Protein AF-A0A956ILA6-F1 (afdb_monomer_lite)

pLDDT: mean 84.27, std 11.56, range [45.34, 95.88]

Foldseek 3Di:
DQLLVLLCVVLVQPQEAEAEDAAADDWDKDWDDFDVVVPPNRGTYIYTHHYPPDDSLNSLLVVCVVSVNNPPPCSSVCSVVRSPDDPPD

Secondary structure (DSSP, 8-state):
-HHHHHHHHHH--TTEEEEEEE-SSS-EEEEE---GGGGGG--EEEEEEE-TT--HHHHHHHHHHHTT-TTSTTHHHHHHHHHTS-S--

Sequence (89 aa):
VAFAMRALAILRPARLQVVVYQGTRELRVERGPRSHAAGPAGGEWAMVGIPPHASREHIAWGLAELAGVAHVPFMVDLLLRRASRHPYR

Radius of gyration: 13.34 Å; chains: 1; bounding box: 29×35×35 Å

Structure (mmCIF, N/CA/C/O backbone):
data_AF-A0A956ILA6-F1
#
_entry.id   AF-A0A956ILA6-F1
#
loop_
_atom_site.group_PDB
_atom_site.id
_atom_site.type_symbol
_atom_site.label_atom_id
_atom_site.label_alt_id
_atom_site.label_comp_id
_atom_site.label_asym_id
_atom_site.label_entity_id
_atom_site.label_seq_id
_atom_site.pdbx_PDB_ins_code
_atom_site.Cartn_x
_atom_site.Cartn_y
_atom_site.Cartn_z
_atom_site.occupancy
_atom_site.B_iso_or_equiv
_atom_site.auth_seq_id
_atom_site.auth_comp_id
_atom_site.auth_asym_id
_atom_site.auth_atom_id
_atom_site.pdbx_PDB_model_num
ATOM 1 N N . VAL A 1 1 ? 2.276 -8.171 -2.755 1.00 87.75 1 VAL A N 1
ATOM 2 C CA . VAL A 1 1 ? 1.466 -7.492 -3.803 1.00 87.75 1 VAL A CA 1
ATOM 3 C C . VAL A 1 1 ? -0.048 -7.618 -3.587 1.00 87.75 1 VAL A C 1
ATOM 5 O O . VAL A 1 1 ? -0.688 -6.591 -3.421 1.00 87.75 1 VAL A O 1
ATOM 8 N N . ALA A 1 2 ? -0.646 -8.817 -3.510 1.00 90.94 2 ALA A N 1
ATOM 9 C CA . ALA A 1 2 ? -2.114 -8.968 -3.421 1.00 90.94 2 ALA A CA 1
ATOM 10 C C . ALA A 1 2 ? -2.787 -8.209 -2.253 1.00 90.94 2 ALA A C 1
ATOM 12 O O . ALA A 1 2 ? -3.835 -7.595 -2.433 1.00 90.94 2 ALA A O 1
ATOM 13 N N . PHE A 1 3 ? -2.173 -8.211 -1.063 1.00 92.94 3 PHE A N 1
ATOM 14 C CA . PHE A 1 3 ? -2.653 -7.421 0.079 1.00 92.94 3 PHE A CA 1
ATOM 15 C C . PHE A 1 3 ? -2.671 -5.913 -0.224 1.00 92.94 3 PHE A C 1
ATOM 17 O O . PHE A 1 3 ? -3.671 -5.254 0.039 1.00 92.94 3 PHE A O 1
ATOM 24 N N . ALA A 1 4 ? -1.609 -5.383 -0.837 1.00 92.69 4 ALA A N 1
ATOM 25 C CA . ALA A 1 4 ? -1.509 -3.970 -1.198 1.00 92.69 4 ALA A CA 1
ATOM 26 C C . ALA A 1 4 ? -2.556 -3.550 -2.231 1.00 92.69 4 ALA A C 1
ATOM 28 O O . ALA A 1 4 ? -3.195 -2.519 -2.060 1.00 92.69 4 ALA A O 1
ATOM 29 N N . MET A 1 5 ? -2.797 -4.379 -3.250 1.00 93.12 5 MET A N 1
ATOM 30 C CA . MET A 1 5 ? -3.859 -4.120 -4.230 1.00 93.12 5 MET A CA 1
ATOM 31 C C . MET A 1 5 ? -5.235 -4.019 -3.558 1.00 93.12 5 MET A C 1
ATOM 33 O O . MET A 1 5 ? -6.024 -3.136 -3.885 1.00 93.12 5 MET A O 1
ATOM 37 N N . ARG A 1 6 ? -5.515 -4.872 -2.562 1.00 93.31 6 ARG A N 1
ATOM 38 C CA . ARG A 1 6 ? -6.761 -4.798 -1.779 1.00 93.31 6 ARG A CA 1
ATOM 39 C C . ARG A 1 6 ? -6.818 -3.571 -0.873 1.00 93.31 6 ARG A C 1
ATOM 41 O O . ARG A 1 6 ? -7.870 -2.950 -0.776 1.00 93.31 6 ARG A O 1
ATOM 48 N N . ALA A 1 7 ? -5.711 -3.207 -0.231 1.00 93.19 7 ALA A N 1
ATOM 49 C CA . ALA A 1 7 ? -5.627 -1.988 0.568 1.00 93.19 7 ALA A CA 1
ATOM 50 C C . ALA A 1 7 ? -5.882 -0.737 -0.293 1.00 93.19 7 ALA A C 1
ATOM 52 O O . ALA A 1 7 ? -6.694 0.103 0.082 1.00 93.19 7 ALA A O 1
ATOM 53 N N . LEU A 1 8 ? -5.298 -0.658 -1.492 1.00 91.56 8 LEU A N 1
ATOM 54 C CA . LEU A 1 8 ? -5.553 0.425 -2.449 1.00 91.56 8 LEU A CA 1
ATOM 55 C C . LEU A 1 8 ? -7.012 0.472 -2.913 1.00 91.56 8 LEU A C 1
ATOM 57 O O . LEU A 1 8 ? -7.578 1.555 -3.036 1.00 91.56 8 LEU A O 1
ATOM 61 N N . ALA A 1 9 ? -7.648 -0.684 -3.108 1.00 90.88 9 ALA A N 1
ATOM 62 C CA . ALA A 1 9 ? -9.072 -0.751 -3.430 1.00 90.88 9 ALA A CA 1
ATOM 63 C C . ALA A 1 9 ? -9.976 -0.249 -2.288 1.00 90.88 9 ALA A C 1
ATOM 65 O O . ALA A 1 9 ? -11.088 0.199 -2.554 1.00 90.88 9 ALA A O 1
ATOM 66 N N . ILE A 1 10 ? -9.516 -0.304 -1.032 1.00 90.94 10 ILE A N 1
ATOM 67 C CA . ILE A 1 10 ? -10.212 0.293 0.120 1.00 90.94 10 ILE A CA 1
ATOM 68 C C . ILE A 1 10 ? -9.958 1.802 0.168 1.00 90.94 10 ILE A C 1
ATOM 70 O O . ILE A 1 10 ? -10.899 2.564 0.363 1.00 90.94 10 ILE A O 1
ATOM 74 N N . LEU A 1 11 ? -8.708 2.226 -0.034 1.00 88.88 11 LEU A N 1
ATOM 75 C CA . LEU A 1 11 ? -8.299 3.631 0.036 1.00 88.88 11 LEU A CA 1
ATOM 76 C C . LEU A 1 11 ? -8.857 4.481 -1.113 1.00 88.88 11 LEU A C 1
ATOM 78 O O . LEU A 1 11 ? -9.127 5.659 -0.910 1.00 88.88 11 LEU A O 1
ATOM 82 N N . ARG A 1 12 ? -9.019 3.897 -2.310 1.00 86.38 12 ARG A N 1
ATOM 83 C CA . ARG A 1 12 ? -9.517 4.544 -3.542 1.00 86.38 12 ARG A CA 1
ATOM 84 C C . ARG A 1 12 ? -9.029 5.995 -3.718 1.00 86.38 12 ARG A C 1
ATOM 86 O O . ARG A 1 12 ? -9.854 6.908 -3.793 1.00 86.38 12 ARG A O 1
ATOM 93 N N . PRO A 1 13 ? -7.712 6.238 -3.795 1.00 78.88 13 PRO A N 1
ATOM 94 C CA . PRO A 1 13 ? -7.199 7.599 -3.856 1.00 78.88 13 PRO A CA 1
ATOM 95 C C . PRO A 1 13 ? -7.598 8.263 -5.187 1.00 78.88 13 PRO A C 1
ATOM 97 O O . PRO A 1 13 ? -7.143 7.884 -6.261 1.00 78.88 13 PRO A O 1
ATOM 100 N N . ALA A 1 14 ? -8.490 9.255 -5.123 1.00 74.62 14 ALA A N 1
ATOM 101 C CA . ALA A 1 14 ? -9.213 9.769 -6.293 1.00 74.62 14 ALA A CA 1
ATOM 102 C C . ALA A 1 14 ? -8.346 10.510 -7.331 1.00 74.62 14 ALA A C 1
ATOM 104 O O . ALA A 1 14 ? -8.764 10.660 -8.476 1.00 74.62 14 ALA A O 1
ATOM 105 N N . ARG A 1 15 ? -7.163 11.004 -6.942 1.00 78.06 15 ARG A N 1
ATOM 106 C CA . ARG A 1 15 ? -6.269 11.818 -7.793 1.00 78.06 15 ARG A CA 1
ATOM 107 C C . ARG A 1 15 ? -4.858 11.240 -7.933 1.00 78.06 15 ARG A C 1
ATOM 109 O O . ARG A 1 15 ? -3.985 11.916 -8.471 1.00 78.06 15 ARG A O 1
ATOM 116 N N . LEU A 1 16 ? -4.649 10.011 -7.456 1.00 84.50 16 LEU A N 1
ATOM 117 C CA . LEU A 1 16 ? -3.347 9.353 -7.423 1.00 84.50 16 LEU A CA 1
ATOM 118 C C . LEU A 1 16 ? -3.434 7.987 -8.106 1.00 84.50 16 LEU A C 1
ATOM 120 O O . LEU A 1 16 ? -4.157 7.100 -7.652 1.00 84.50 16 LEU A O 1
ATOM 124 N N . GLN A 1 17 ? -2.666 7.804 -9.174 1.00 86.81 17 GLN A N 1
ATOM 125 C CA . GLN A 1 17 ? -2.480 6.494 -9.789 1.00 86.81 17 GLN A CA 1
ATOM 126 C C . GLN A 1 17 ? -1.358 5.751 -9.071 1.00 86.81 17 GLN A C 1
ATOM 128 O O . GLN A 1 17 ? -0.251 6.268 -8.949 1.00 86.81 17 GLN A O 1
ATOM 133 N N . VAL A 1 18 ? -1.635 4.537 -8.597 1.00 89.38 18 VAL A N 1
ATOM 134 C CA . VAL A 1 18 ? -0.648 3.734 -7.868 1.00 89.38 18 VAL A CA 1
ATOM 135 C C . VAL A 1 18 ? -0.345 2.459 -8.636 1.00 89.38 18 VAL A C 1
ATOM 137 O O . VAL A 1 18 ? -1.229 1.632 -8.855 1.00 89.38 18 VAL A O 1
ATOM 140 N N . VAL A 1 19 ? 0.922 2.282 -9.002 1.00 90.81 19 VAL A N 1
ATOM 141 C CA . VAL A 1 19 ? 1.451 1.025 -9.533 1.00 90.81 19 VAL A CA 1
ATOM 142 C C . VAL A 1 19 ? 2.123 0.271 -8.395 1.00 90.81 19 VAL A C 1
ATOM 144 O O . VAL A 1 19 ? 2.958 0.823 -7.682 1.00 90.81 19 VAL A O 1
ATOM 147 N N . VAL A 1 20 ? 1.777 -1.003 -8.224 1.00 92.81 20 VAL A N 1
ATOM 148 C CA . VAL A 1 20 ? 2.404 -1.874 -7.225 1.00 92.81 20 VAL A CA 1
ATOM 149 C C . VAL A 1 20 ? 3.194 -2.954 -7.939 1.00 92.81 20 VAL A C 1
ATOM 151 O O . VAL A 1 20 ? 2.644 -3.684 -8.760 1.00 92.81 20 VAL A O 1
ATOM 154 N N . TYR A 1 21 ? 4.463 -3.096 -7.579 1.00 92.69 21 TYR A N 1
ATOM 155 C CA . TYR A 1 21 ? 5.343 -4.119 -8.129 1.00 92.69 21 TYR A CA 1
ATOM 156 C C . TYR A 1 21 ? 6.083 -4.863 -7.015 1.00 92.69 21 TYR A C 1
ATOM 158 O O . TYR A 1 21 ? 6.115 -4.446 -5.852 1.00 92.69 21 TYR A O 1
ATOM 166 N N . GLN A 1 22 ? 6.641 -6.022 -7.359 1.00 93.25 22 GLN A N 1
ATOM 167 C CA . GLN A 1 22 ? 7.470 -6.785 -6.435 1.00 93.25 22 GLN A CA 1
ATOM 168 C C . GLN A 1 22 ? 8.854 -6.132 -6.339 1.00 93.25 22 GLN A C 1
ATOM 170 O O . GLN A 1 22 ? 9.580 -6.049 -7.325 1.00 93.25 22 GLN A O 1
ATOM 175 N N . GLY A 1 23 ? 9.191 -5.645 -5.147 1.00 91.00 23 GLY A N 1
ATOM 176 C CA . GLY A 1 23 ? 10.500 -5.091 -4.818 1.00 91.00 23 GLY A CA 1
ATOM 177 C C . GLY A 1 23 ? 11.474 -6.166 -4.336 1.00 91.00 23 GLY A C 1
ATOM 178 O O . GLY A 1 23 ? 11.119 -7.336 -4.189 1.00 91.00 23 GLY A O 1
ATOM 179 N N . THR A 1 24 ? 12.713 -5.760 -4.061 1.00 85.69 24 THR A N 1
ATOM 180 C CA . THR A 1 24 ? 13.806 -6.682 -3.716 1.00 85.69 24 THR A CA 1
ATOM 181 C C . THR A 1 24 ? 14.218 -6.608 -2.246 1.00 85.69 24 THR A C 1
ATOM 183 O O . THR A 1 24 ? 14.241 -7.640 -1.579 1.00 85.69 24 THR A O 1
ATOM 186 N N . ARG A 1 25 ? 14.523 -5.413 -1.718 1.00 85.69 25 ARG A N 1
ATOM 187 C CA . ARG A 1 25 ? 15.103 -5.244 -0.370 1.00 85.69 25 ARG A CA 1
ATOM 188 C C . ARG A 1 25 ? 14.246 -4.484 0.631 1.00 85.69 25 ARG A C 1
ATOM 190 O O . ARG A 1 25 ? 14.1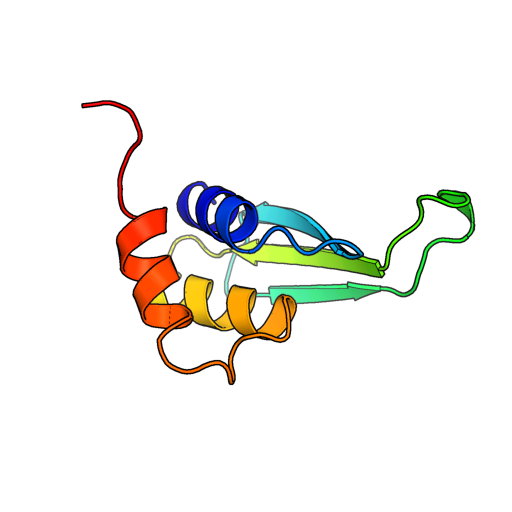96 -4.895 1.776 1.00 85.69 25 ARG A O 1
ATOM 197 N N . GLU A 1 26 ? 13.587 -3.411 0.225 1.00 89.94 26 GLU A N 1
ATOM 198 C CA . GLU A 1 26 ? 12.847 -2.541 1.144 1.00 89.94 26 GLU A CA 1
ATOM 199 C C . GLU A 1 26 ? 11.561 -2.031 0.499 1.00 89.94 26 GLU A C 1
ATOM 201 O O . GLU A 1 26 ? 11.408 -2.089 -0.727 1.00 89.94 26 GLU A O 1
ATOM 206 N N . LEU A 1 27 ? 10.620 -1.578 1.333 1.00 90.06 27 LEU A N 1
ATOM 207 C CA . LEU A 1 27 ? 9.416 -0.917 0.851 1.00 90.06 27 LEU A CA 1
ATOM 208 C C . LEU A 1 27 ? 9.824 0.435 0.269 1.00 90.06 27 LEU A C 1
ATOM 210 O O . LEU A 1 27 ? 10.270 1.316 0.999 1.00 90.06 27 LEU A O 1
ATOM 214 N N . ARG A 1 28 ? 9.668 0.596 -1.043 1.00 92.19 28 ARG A N 1
ATOM 215 C CA . ARG A 1 28 ? 10.061 1.817 -1.747 1.00 92.19 28 ARG A CA 1
ATOM 216 C C . ARG A 1 28 ? 8.836 2.496 -2.323 1.00 92.19 28 ARG A C 1
ATOM 218 O O . ARG A 1 28 ? 8.037 1.849 -2.996 1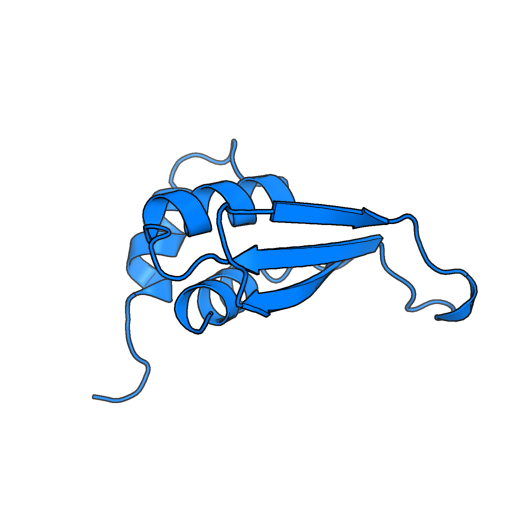.00 92.19 28 ARG A O 1
ATOM 225 N N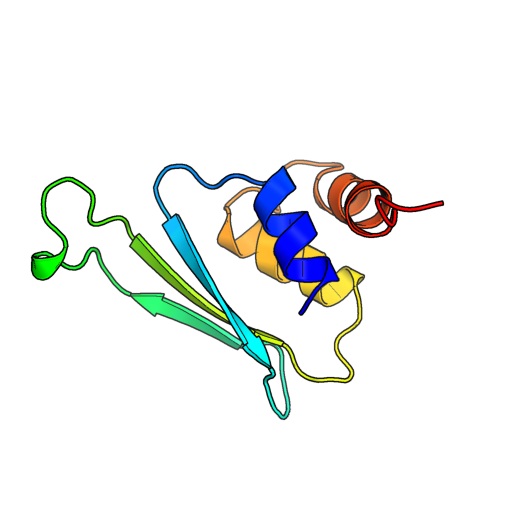 . VAL A 1 29 ? 8.707 3.791 -2.060 1.00 90.62 29 VAL A N 1
ATOM 226 C CA . VAL A 1 29 ? 7.648 4.634 -2.615 1.00 90.62 29 VAL A CA 1
ATOM 227 C C . VAL A 1 29 ? 8.303 5.713 -3.457 1.00 90.62 29 VAL A C 1
ATOM 229 O O . VAL A 1 29 ? 9.014 6.568 -2.941 1.00 90.62 29 VAL A O 1
ATOM 232 N N . GLU A 1 30 ? 8.044 5.675 -4.755 1.00 90.00 30 GLU A N 1
ATOM 233 C CA . GLU A 1 30 ? 8.418 6.740 -5.677 1.00 90.00 30 GLU A CA 1
ATOM 234 C C . GLU A 1 30 ? 7.167 7.513 -6.052 1.00 90.00 30 GLU A C 1
ATOM 236 O O . GLU A 1 30 ? 6.118 6.914 -6.284 1.00 90.00 30 GLU A O 1
ATOM 241 N N . ARG A 1 31 ? 7.265 8.839 -6.099 1.00 89.06 31 ARG A N 1
ATOM 242 C CA . ARG A 1 31 ? 6.175 9.720 -6.517 1.00 89.06 31 ARG A CA 1
ATOM 243 C C . ARG A 1 31 ? 6.692 10.631 -7.608 1.00 89.06 31 ARG A C 1
ATOM 245 O O . ARG A 1 31 ? 7.841 11.067 -7.547 1.00 89.06 31 ARG A O 1
ATOM 252 N N . GLY A 1 32 ? 5.839 10.946 -8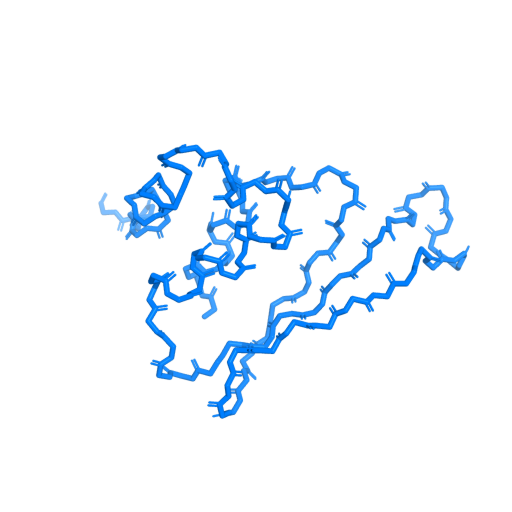.566 1.00 83.50 32 GLY A N 1
ATOM 253 C CA . GLY A 1 32 ? 6.161 11.948 -9.562 1.00 83.50 32 GLY A CA 1
ATOM 254 C C . GLY A 1 32 ? 5.032 12.939 -9.765 1.00 83.50 32 GLY A C 1
ATOM 255 O O . GLY A 1 32 ? 3.874 12.663 -9.429 1.00 83.50 32 GLY A O 1
ATOM 256 N N . PRO A 1 33 ? 5.378 14.115 -10.308 1.00 77.19 33 PRO A N 1
ATOM 257 C CA . PRO A 1 33 ? 4.403 15.139 -10.601 1.00 77.19 33 PRO A CA 1
ATOM 258 C C . PRO A 1 33 ? 3.428 14.652 -11.670 1.00 77.19 33 PRO A C 1
ATOM 260 O O . PRO A 1 33 ? 3.691 13.714 -12.432 1.00 77.19 33 PRO A O 1
ATOM 263 N N . ARG A 1 34 ? 2.297 15.351 -11.734 1.00 73.19 34 ARG A N 1
ATOM 264 C CA . ARG A 1 34 ? 1.279 15.183 -12.764 1.00 73.19 34 ARG A CA 1
ATOM 265 C C . ARG A 1 34 ? 1.925 15.112 -14.151 1.00 73.19 34 ARG A C 1
ATOM 267 O O . ARG A 1 34 ? 2.573 16.059 -14.588 1.00 73.19 34 ARG A O 1
ATOM 274 N N . SER A 1 35 ? 1.731 14.000 -14.856 1.00 66.19 35 SER A N 1
ATOM 275 C CA . SER A 1 35 ? 2.205 13.887 -16.236 1.00 66.19 35 SER A CA 1
ATOM 276 C C . SER A 1 35 ? 1.264 14.657 -17.160 1.00 66.19 35 SER A C 1
ATOM 278 O O . SER A 1 35 ? 0.108 14.272 -17.340 1.00 66.19 35 SER A O 1
ATOM 280 N N . HIS A 1 36 ? 1.758 15.737 -17.770 1.00 61.84 36 HIS A N 1
ATOM 281 C CA . HIS A 1 36 ? 1.006 16.522 -18.757 1.00 61.84 36 HIS A CA 1
ATOM 282 C C . HIS A 1 36 ? 0.628 15.703 -20.006 1.00 61.84 36 HIS A C 1
ATOM 284 O O . HIS A 1 36 ? -0.355 16.020 -20.670 1.00 61.84 36 HIS A O 1
ATOM 290 N N . ALA A 1 37 ? 1.355 14.615 -20.289 1.00 64.44 37 ALA A N 1
ATOM 291 C CA . ALA A 1 37 ? 1.068 13.705 -21.399 1.00 64.44 37 ALA A CA 1
ATOM 292 C C . ALA A 1 37 ? -0.188 12.837 -21.173 1.00 64.44 37 ALA A C 1
ATOM 294 O O . ALA A 1 37 ? -0.754 12.322 -22.131 1.00 64.44 37 ALA A O 1
ATOM 295 N N . ALA A 1 38 ? -0.655 12.692 -19.927 1.00 62.19 38 ALA A N 1
ATOM 296 C CA . ALA A 1 38 ? -1.832 11.888 -19.581 1.00 62.19 38 ALA A CA 1
ATOM 297 C C . ALA A 1 38 ? -3.173 12.657 -19.693 1.00 62.19 38 ALA A C 1
ATOM 299 O O . ALA A 1 38 ? -4.227 12.136 -19.323 1.00 62.19 38 ALA A O 1
ATOM 300 N N . GLY A 1 39 ? -3.155 13.895 -20.204 1.00 60.06 39 GLY A N 1
ATOM 301 C CA . GLY A 1 39 ? -4.354 14.709 -20.423 1.00 60.06 39 GLY A CA 1
ATOM 302 C C . GLY A 1 39 ? -5.076 15.130 -19.127 1.00 60.06 39 GLY A C 1
ATOM 303 O O . GLY A 1 39 ? -4.487 15.108 -18.043 1.00 60.06 39 GLY A O 1
ATOM 304 N N . PRO A 1 40 ? -6.370 15.508 -19.194 1.00 56.38 40 PRO A N 1
ATOM 305 C CA . PRO A 1 40 ? -7.157 15.951 -18.033 1.00 56.38 40 PRO A CA 1
ATOM 306 C C . PRO A 1 40 ? -7.238 14.910 -16.903 1.00 56.38 40 PRO A C 1
ATOM 308 O O . PRO A 1 40 ? -7.405 15.275 -15.739 1.00 56.38 40 PRO A O 1
ATOM 311 N N . ALA A 1 41 ? -7.072 13.629 -17.248 1.00 57.94 41 ALA A N 1
ATOM 312 C CA . ALA A 1 41 ? -7.042 12.488 -16.335 1.00 57.94 41 ALA A CA 1
ATOM 313 C C . ALA A 1 41 ? -5.657 12.208 -15.726 1.00 57.94 41 ALA A C 1
ATOM 315 O O . ALA A 1 41 ? -5.541 11.321 -14.881 1.00 57.94 41 ALA A O 1
ATOM 316 N N . GLY A 1 42 ? -4.612 12.943 -16.127 1.00 61.03 42 GLY A N 1
ATOM 317 C CA . GLY A 1 42 ? -3.291 12.837 -15.521 1.00 61.03 42 GLY A CA 1
ATOM 318 C C . GLY A 1 42 ? -3.386 13.210 -14.052 1.00 61.03 42 GLY A C 1
ATOM 319 O O . GLY A 1 42 ? -3.530 14.382 -13.735 1.00 61.03 42 GLY A O 1
ATOM 320 N N . GLY A 1 43 ? -3.397 12.227 -13.161 1.00 71.19 43 GLY A N 1
ATOM 321 C CA . GLY A 1 43 ? -3.256 12.435 -11.725 1.00 71.19 43 GLY A CA 1
ATOM 322 C C . GLY A 1 43 ? -1.786 12.539 -11.339 1.00 71.19 43 GLY A C 1
ATOM 323 O O . GLY A 1 43 ? -0.893 12.385 -12.178 1.00 71.19 43 GLY A O 1
ATOM 324 N N . GLU A 1 44 ? -1.532 12.764 -10.055 1.00 84.19 44 GLU A N 1
ATOM 325 C CA . GLU A 1 44 ? -0.241 12.383 -9.484 1.00 84.19 44 GLU A CA 1
ATOM 326 C C . GLU A 1 44 ? -0.066 10.870 -9.653 1.00 84.19 44 GLU A C 1
ATOM 328 O O . GLU A 1 44 ? -1.051 10.122 -9.727 1.00 84.19 44 GLU A O 1
ATOM 333 N N . TRP A 1 45 ? 1.174 10.400 -9.721 1.00 86.88 45 TRP A N 1
ATOM 334 C CA . TRP A 1 45 ? 1.445 8.970 -9.768 1.00 86.88 45 TRP A CA 1
ATOM 335 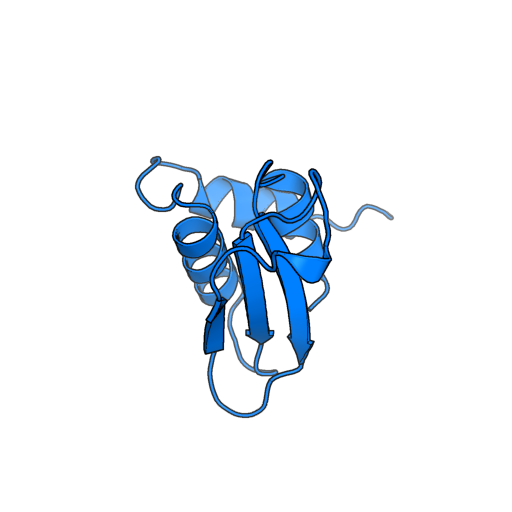C C . TRP A 1 45 ? 2.408 8.565 -8.664 1.00 86.88 45 TRP A C 1
ATOM 337 O O . TRP A 1 45 ? 3.259 9.343 -8.226 1.00 86.88 45 TRP A O 1
ATOM 347 N N . ALA A 1 46 ? 2.273 7.316 -8.233 1.00 90.50 46 ALA A N 1
ATOM 348 C CA . ALA A 1 46 ? 3.210 6.678 -7.338 1.00 90.50 46 ALA A CA 1
ATOM 349 C C . ALA A 1 46 ? 3.492 5.235 -7.750 1.00 90.50 46 ALA A C 1
ATOM 351 O O . ALA A 1 46 ? 2.607 4.509 -8.208 1.00 90.50 46 ALA A O 1
ATOM 352 N N . MET A 1 47 ? 4.731 4.811 -7.543 1.00 92.12 47 MET A N 1
ATOM 353 C CA . MET A 1 47 ? 5.162 3.428 -7.685 1.00 92.12 47 MET A CA 1
ATOM 354 C C . MET A 1 47 ? 5.543 2.888 -6.309 1.00 92.12 47 MET A C 1
ATOM 356 O O . MET A 1 47 ? 6.304 3.519 -5.578 1.00 92.12 47 MET A O 1
ATOM 360 N N . VAL A 1 48 ? 5.000 1.725 -5.950 1.00 94.06 48 VAL A N 1
ATOM 361 C CA . VAL A 1 48 ? 5.252 1.066 -4.664 1.00 94.06 48 VAL A CA 1
ATOM 362 C C . VAL A 1 48 ? 5.896 -0.294 -4.903 1.00 94.06 48 VAL A C 1
ATOM 364 O O . VAL A 1 48 ? 5.244 -1.236 -5.362 1.00 94.06 48 VAL A O 1
ATOM 367 N N . GLY A 1 49 ? 7.178 -0.394 -4.564 1.00 95.88 49 GLY A N 1
ATOM 368 C CA . GLY A 1 49 ? 7.937 -1.639 -4.584 1.00 95.88 49 GLY A CA 1
ATOM 369 C C . GLY A 1 49 ? 7.801 -2.364 -3.253 1.00 95.88 49 GLY A C 1
ATOM 370 O O . GLY A 1 49 ? 8.240 -1.852 -2.227 1.00 95.88 49 GLY A O 1
ATOM 371 N N . ILE A 1 50 ? 7.200 -3.557 -3.257 1.00 94.50 50 ILE A N 1
ATOM 372 C CA . ILE A 1 50 ? 6.964 -4.345 -2.037 1.00 94.50 50 ILE A CA 1
ATOM 373 C C . ILE A 1 50 ? 7.950 -5.513 -1.976 1.00 94.50 50 ILE A C 1
ATOM 375 O O . ILE A 1 50 ? 7.819 -6.429 -2.796 1.00 94.50 50 ILE A O 1
ATOM 379 N N . PRO A 1 51 ? 8.899 -5.534 -1.024 1.00 93.38 51 PRO A N 1
ATOM 380 C CA . PRO A 1 51 ? 9.832 -6.641 -0.894 1.00 93.38 51 PRO A CA 1
ATOM 381 C C . PRO A 1 51 ? 9.111 -7.887 -0.355 1.00 93.38 51 PRO A C 1
ATOM 383 O O . PRO A 1 51 ? 8.089 -7.773 0.330 1.00 93.38 51 PRO A O 1
ATOM 386 N N . PRO A 1 52 ? 9.630 -9.096 -0.628 1.00 89.06 52 PRO A N 1
ATOM 387 C CA . PRO A 1 52 ? 8.949 -10.348 -0.287 1.00 89.06 52 PRO A CA 1
ATOM 388 C C . PRO A 1 52 ? 8.736 -10.548 1.221 1.00 89.06 52 PRO A C 1
ATOM 390 O O . PRO A 1 52 ? 7.810 -11.248 1.619 1.00 89.06 52 PRO A O 1
ATOM 393 N N . HIS A 1 53 ? 9.565 -9.918 2.052 1.00 91.38 53 HIS A N 1
ATOM 394 C CA . HIS A 1 53 ? 9.539 -10.028 3.510 1.00 91.38 53 HIS A CA 1
ATOM 395 C C . HIS A 1 53 ? 8.814 -8.860 4.204 1.00 91.38 53 HIS A C 1
ATOM 397 O O . HIS A 1 53 ? 8.768 -8.822 5.432 1.00 91.38 53 HIS A O 1
ATOM 403 N N . ALA A 1 54 ? 8.245 -7.899 3.461 1.00 92.75 54 ALA A N 1
ATOM 404 C CA . ALA A 1 54 ? 7.483 -6.815 4.079 1.00 92.75 54 ALA A CA 1
ATOM 405 C C . ALA A 1 54 ? 6.240 -7.356 4.798 1.00 92.75 54 ALA A C 1
ATOM 407 O O . ALA A 1 54 ? 5.416 -8.067 4.212 1.00 92.75 54 ALA A O 1
ATOM 408 N N . SER A 1 55 ? 6.076 -6.972 6.066 1.00 94.00 55 SER A N 1
ATOM 409 C CA . SER A 1 55 ? 4.881 -7.312 6.832 1.00 94.00 55 SER A CA 1
ATOM 410 C C . SER A 1 55 ? 3.658 -6.561 6.294 1.00 94.00 55 SER A C 1
ATOM 412 O O . SER A 1 55 ? 3.762 -5.489 5.690 1.00 94.00 55 SER A O 1
ATOM 414 N N . ARG A 1 56 ? 2.461 -7.111 6.527 1.00 94.31 56 ARG A N 1
ATOM 415 C CA . ARG A 1 56 ? 1.203 -6.452 6.132 1.00 94.31 56 ARG A CA 1
ATOM 416 C C . ARG A 1 56 ? 1.022 -5.101 6.813 1.00 94.31 56 ARG A C 1
ATOM 418 O O . ARG A 1 56 ? 0.493 -4.191 6.192 1.00 94.31 56 ARG A O 1
ATOM 425 N N . GLU A 1 57 ? 1.466 -4.987 8.059 1.00 92.62 57 GLU A N 1
ATOM 426 C CA . GLU A 1 57 ? 1.445 -3.744 8.829 1.00 92.62 57 GLU A CA 1
ATOM 427 C C . GLU A 1 57 ? 2.330 -2.681 8.191 1.00 92.62 57 GLU A C 1
ATOM 429 O O . GLU A 1 57 ? 1.862 -1.578 7.927 1.00 92.62 57 GLU A O 1
ATOM 434 N N . HIS A 1 58 ? 3.557 -3.048 7.820 1.00 92.19 58 HIS A N 1
ATOM 435 C CA . HIS A 1 58 ? 4.480 -2.131 7.161 1.00 92.19 58 HIS A CA 1
ATOM 436 C C . HIS A 1 58 ? 3.931 -1.658 5.802 1.00 92.19 58 HIS A C 1
ATOM 438 O O . HIS A 1 58 ? 3.999 -0.478 5.467 1.00 92.19 58 HIS A O 1
ATOM 444 N N . ILE A 1 59 ? 3.301 -2.564 5.043 1.00 93.38 59 ILE A N 1
ATOM 445 C CA . ILE A 1 59 ? 2.614 -2.224 3.788 1.00 93.38 59 ILE A CA 1
ATOM 446 C C . ILE A 1 59 ? 1.406 -1.308 4.045 1.00 93.38 59 ILE A C 1
ATOM 448 O O . ILE A 1 59 ? 1.195 -0.357 3.297 1.00 93.38 59 ILE A O 1
ATOM 452 N N . ALA A 1 60 ? 0.592 -1.587 5.067 1.00 93.31 60 ALA A N 1
ATOM 453 C CA . ALA A 1 60 ? -0.599 -0.800 5.381 1.00 93.31 60 ALA A CA 1
ATOM 454 C C . ALA A 1 60 ? -0.239 0.638 5.774 1.00 93.31 60 ALA A C 1
ATOM 456 O O . ALA A 1 60 ? -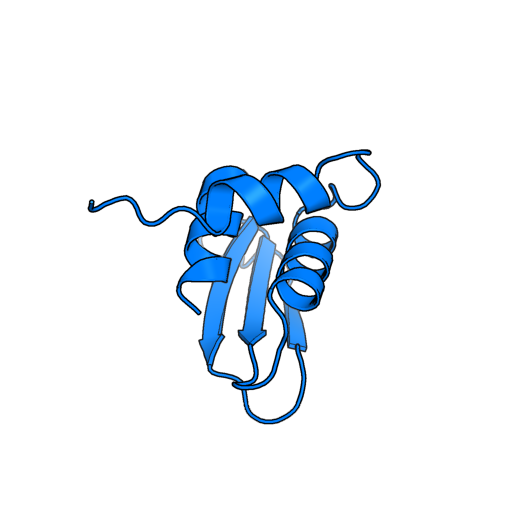0.860 1.565 5.259 1.00 93.31 60 ALA A O 1
ATOM 457 N N . TRP A 1 61 ? 0.790 0.816 6.606 1.00 91.88 61 TRP A N 1
ATOM 458 C CA . TRP A 1 61 ? 1.329 2.129 6.955 1.00 91.88 61 TRP A CA 1
ATOM 459 C C . TRP A 1 61 ? 1.806 2.895 5.725 1.00 91.88 61 TRP A C 1
ATOM 461 O O . TRP A 1 61 ? 1.297 3.980 5.458 1.00 91.88 61 TRP A O 1
ATOM 471 N N . GLY A 1 62 ? 2.685 2.302 4.910 1.00 91.06 62 GLY A N 1
ATOM 472 C CA . GLY A 1 62 ? 3.213 2.983 3.724 1.00 91.06 62 GLY A CA 1
ATOM 473 C C . GLY A 1 62 ? 2.127 3.376 2.713 1.00 91.06 62 GLY A C 1
ATOM 474 O O . GLY A 1 62 ? 2.199 4.438 2.098 1.00 91.06 62 GLY A O 1
ATOM 475 N N . LEU A 1 63 ? 1.075 2.564 2.562 1.00 91.94 63 LEU A N 1
ATOM 476 C CA . LEU A 1 63 ? -0.062 2.903 1.699 1.00 91.94 63 LEU A CA 1
ATOM 477 C C . LEU A 1 63 ? -0.984 3.964 2.311 1.00 91.94 63 LEU A C 1
ATOM 479 O O . LEU A 1 63 ? -1.503 4.803 1.576 1.00 91.94 63 LEU A O 1
ATOM 483 N N . ALA A 1 64 ? -1.187 3.952 3.629 1.00 89.94 64 ALA A N 1
ATOM 484 C CA . ALA A 1 64 ? -1.950 4.987 4.317 1.00 89.94 64 ALA A CA 1
ATOM 485 C C . ALA A 1 64 ? -1.228 6.343 4.252 1.00 89.94 64 ALA A C 1
ATOM 487 O O . ALA A 1 64 ? -1.868 7.366 4.014 1.00 89.94 64 ALA A O 1
ATOM 488 N N . GLU A 1 65 ? 0.099 6.357 4.390 1.00 89.31 65 GLU A N 1
ATOM 489 C CA . GLU A 1 65 ? 0.926 7.556 4.214 1.00 89.31 65 GLU A CA 1
ATOM 490 C C . GLU A 1 65 ? 0.883 8.051 2.771 1.00 89.31 65 GLU A C 1
ATOM 492 O O . GLU A 1 65 ? 0.743 9.248 2.520 1.00 89.31 65 GLU A O 1
ATOM 497 N N . LEU A 1 66 ? 0.951 7.127 1.808 1.00 88.56 66 LEU A N 1
ATOM 498 C CA . LEU A 1 66 ? 0.836 7.445 0.390 1.00 88.56 66 LEU A CA 1
ATOM 499 C C . LEU A 1 66 ? -0.507 8.087 0.040 1.00 88.56 66 LEU A C 1
ATOM 501 O O . LEU A 1 66 ? -0.543 9.066 -0.699 1.00 88.56 66 LEU A O 1
ATOM 505 N N . ALA A 1 67 ? -1.598 7.560 0.585 1.00 86.81 67 ALA A N 1
ATOM 506 C CA . ALA A 1 67 ? -2.934 8.106 0.384 1.00 86.81 67 ALA A CA 1
ATOM 507 C C . ALA A 1 67 ? -3.226 9.348 1.251 1.00 86.81 67 ALA A C 1
ATOM 509 O O . ALA A 1 67 ? -4.320 9.899 1.159 1.00 86.81 67 ALA A O 1
ATOM 510 N N . GLY A 1 68 ? -2.281 9.787 2.092 1.00 85.38 68 GLY A N 1
ATOM 511 C CA . GLY A 1 68 ? -2.449 10.951 2.962 1.00 85.38 68 GLY A CA 1
ATOM 512 C C . GLY A 1 68 ? -3.419 10.730 4.125 1.00 85.38 68 GLY A C 1
ATOM 513 O O . GLY A 1 68 ? -3.912 11.698 4.687 1.00 85.38 68 GLY A O 1
ATOM 514 N N . VAL A 1 69 ? -3.700 9.479 4.499 1.00 84.12 69 VAL A N 1
ATOM 515 C CA . VAL A 1 69 ? -4.660 9.112 5.558 1.00 84.12 69 VAL A CA 1
ATOM 516 C C . VAL A 1 69 ? -4.018 8.378 6.736 1.00 84.12 69 VAL A C 1
ATOM 518 O O . VAL A 1 69 ? -4.726 7.887 7.607 1.00 84.12 69 VAL A O 1
ATOM 521 N N . ALA A 1 70 ? -2.687 8.301 6.802 1.00 76.62 70 ALA A N 1
ATOM 522 C CA . ALA A 1 70 ? -1.972 7.665 7.916 1.00 76.62 70 ALA A CA 1
ATOM 523 C C . ALA A 1 70 ? -2.295 8.276 9.289 1.00 76.62 70 ALA A C 1
ATOM 525 O O . ALA A 1 70 ? -2.278 7.577 10.295 1.00 76.62 70 ALA A O 1
ATOM 526 N N . HIS A 1 71 ? -2.615 9.570 9.326 1.00 79.06 71 HIS A N 1
ATOM 527 C CA . HIS A 1 71 ? -2.991 10.282 10.547 1.00 79.06 71 HIS A CA 1
ATOM 528 C C . HIS A 1 71 ? -4.467 10.095 10.923 1.00 79.06 71 HIS A C 1
ATOM 530 O O . HIS A 1 71 ? -4.870 10.491 12.014 1.00 79.06 71 HIS A O 1
ATOM 536 N N . VAL A 1 72 ? -5.287 9.523 10.031 1.00 81.69 72 VAL A N 1
ATOM 537 C CA . VAL A 1 72 ? -6.664 9.162 10.364 1.00 81.69 72 VAL A CA 1
ATOM 538 C C . VAL A 1 72 ? -6.563 8.004 11.353 1.00 81.69 72 VAL A C 1
ATOM 540 O O . VAL A 1 72 ? -6.026 6.950 10.982 1.00 81.69 72 VAL A O 1
ATOM 543 N N . PRO A 1 73 ? -7.050 8.165 12.600 1.00 74.81 73 PRO A N 1
ATOM 544 C CA . PRO A 1 73 ? -7.002 7.078 13.569 1.00 74.81 73 PRO A CA 1
ATOM 545 C C . PRO A 1 73 ? -7.716 5.854 12.971 1.00 74.81 73 PRO A C 1
ATOM 547 O O . PRO A 1 73 ? -8.476 6.004 12.022 1.00 74.81 73 PRO A O 1
ATOM 550 N N . PHE A 1 74 ? -7.447 4.631 13.439 1.00 83.69 74 PHE A N 1
ATOM 551 C CA . PHE A 1 74 ? -8.076 3.378 12.958 1.00 83.69 74 PHE A CA 1
ATOM 552 C C . PHE A 1 74 ? -7.914 3.016 11.458 1.00 83.69 74 PHE A C 1
ATOM 554 O O . PHE A 1 74 ? -8.277 1.902 11.074 1.00 83.69 74 PHE A O 1
ATOM 561 N N . MET A 1 75 ? -7.341 3.868 10.598 1.00 88.62 75 MET A N 1
ATOM 562 C CA . MET A 1 75 ? -7.198 3.574 9.165 1.00 88.62 75 MET A CA 1
ATOM 563 C C . MET A 1 75 ? -6.291 2.365 8.917 1.00 88.62 75 MET A C 1
ATOM 565 O O . MET A 1 75 ? -6.648 1.457 8.167 1.00 88.62 75 MET A O 1
ATOM 569 N N . VAL A 1 76 ? -5.143 2.306 9.590 1.00 88.12 76 VAL A N 1
ATOM 570 C CA . VAL A 1 76 ? -4.201 1.182 9.469 1.00 88.12 76 VAL A CA 1
ATOM 571 C C . VAL A 1 76 ? -4.848 -0.124 9.937 1.00 88.12 76 VAL A C 1
ATOM 573 O O . VAL A 1 76 ? -4.804 -1.125 9.219 1.00 88.12 76 VAL A O 1
ATOM 576 N N . ASP A 1 77 ? -5.545 -0.102 11.075 1.00 90.25 77 ASP A N 1
ATOM 577 C CA . ASP A 1 77 ? -6.283 -1.261 11.588 1.00 90.25 77 ASP A CA 1
ATOM 578 C C . ASP A 1 77 ? -7.381 -1.727 10.627 1.00 90.25 77 ASP A C 1
ATOM 580 O O . ASP A 1 77 ? -7.571 -2.930 10.413 1.00 90.25 77 ASP A O 1
ATOM 584 N N . LEU A 1 78 ? -8.100 -0.787 10.008 1.00 90.00 78 LEU A N 1
ATOM 585 C CA . LEU A 1 78 ? -9.110 -1.084 8.998 1.00 90.00 78 LEU A CA 1
ATOM 586 C C . LEU A 1 78 ? -8.486 -1.785 7.786 1.00 90.00 78 LEU A C 1
ATOM 588 O O . LEU A 1 78 ? -9.025 -2.798 7.328 1.00 90.00 78 LEU A O 1
ATOM 592 N N . LEU A 1 79 ? -7.352 -1.288 7.284 1.00 90.12 79 LEU A N 1
ATOM 593 C CA . LEU A 1 79 ? -6.627 -1.918 6.179 1.00 90.12 79 LEU A CA 1
ATOM 594 C C . LEU A 1 79 ? -6.170 -3.325 6.566 1.00 90.12 79 LEU A C 1
ATOM 596 O O . LEU A 1 79 ? -6.418 -4.274 5.818 1.00 90.12 79 LEU A O 1
ATOM 600 N N . LEU A 1 80 ? -5.593 -3.495 7.756 1.00 91.50 80 LEU A N 1
ATOM 601 C CA . LEU A 1 80 ? -5.150 -4.799 8.244 1.00 91.50 80 LEU A CA 1
ATOM 602 C C . LEU A 1 80 ? -6.300 -5.799 8.340 1.00 91.50 80 LEU A C 1
ATOM 604 O O . LEU A 1 80 ? -6.150 -6.940 7.902 1.00 91.50 80 LEU A O 1
ATOM 608 N N . ARG A 1 81 ? -7.469 -5.383 8.836 1.00 91.06 81 ARG A N 1
ATOM 609 C CA . ARG A 1 81 ? -8.646 -6.253 8.980 1.00 91.06 81 ARG A CA 1
ATOM 610 C C . ARG A 1 81 ? -9.313 -6.565 7.645 1.00 91.06 81 ARG A C 1
ATOM 612 O O . ARG A 1 81 ? -9.662 -7.717 7.389 1.00 91.06 81 ARG A O 1
ATOM 619 N N . ARG A 1 82 ? -9.514 -5.559 6.790 1.00 89.06 82 ARG A N 1
ATOM 620 C CA . ARG A 1 82 ? -10.333 -5.685 5.575 1.00 89.06 82 ARG A CA 1
ATOM 621 C C . ARG A 1 82 ? -9.528 -6.167 4.368 1.00 89.06 82 ARG A C 1
ATOM 623 O O . ARG A 1 82 ? -10.029 -7.007 3.628 1.00 89.06 82 ARG A O 1
ATOM 630 N N . ALA A 1 83 ? -8.276 -5.737 4.203 1.00 88.00 83 ALA A N 1
ATOM 631 C CA . ALA A 1 83 ? -7.414 -6.213 3.115 1.00 88.00 83 ALA A CA 1
ATOM 632 C C . ALA A 1 83 ? -6.816 -7.609 3.382 1.00 88.00 83 ALA A C 1
ATOM 634 O O . ALA A 1 83 ? -6.327 -8.266 2.456 1.00 88.00 83 ALA A O 1
ATOM 635 N N . SER A 1 84 ? -6.868 -8.100 4.626 1.00 86.19 84 SER A N 1
ATOM 636 C CA . SER A 1 84 ? -6.484 -9.480 4.957 1.00 86.19 84 SER A CA 1
ATOM 637 C C . SER A 1 84 ? -7.556 -10.516 4.620 1.00 86.19 84 SER A C 1
ATOM 639 O O . SER A 1 84 ? -7.214 -11.689 4.472 1.00 86.19 84 SER A O 1
ATOM 641 N N . ARG A 1 85 ? -8.829 -10.120 4.483 1.00 81.50 85 ARG A N 1
ATOM 642 C CA . ARG A 1 85 ? -9.911 -11.047 4.127 1.00 81.50 85 ARG A CA 1
ATOM 643 C C . ARG A 1 85 ? -9.812 -11.410 2.644 1.00 81.50 85 ARG A C 1
ATOM 645 O O . ARG A 1 85 ? -9.788 -10.537 1.778 1.00 81.50 85 ARG A O 1
ATOM 652 N N . HIS A 1 86 ? -9.721 -12.707 2.361 1.00 60.38 86 HIS A N 1
ATOM 653 C CA . HIS A 1 86 ? -9.818 -13.232 1.002 1.00 60.38 86 HIS A CA 1
ATOM 654 C C . HIS A 1 86 ? -11.288 -13.193 0.545 1.00 60.38 86 HIS A C 1
ATOM 656 O O . HIS A 1 86 ? -12.142 -13.632 1.309 1.00 60.38 86 HIS A O 1
ATOM 662 N N . PRO A 1 87 ? -11.601 -12.703 -0.670 1.00 57.00 87 PRO A N 1
ATOM 663 C CA . PRO A 1 87 ? -12.975 -12.649 -1.183 1.00 57.00 87 PRO A CA 1
ATOM 664 C C . PRO A 1 87 ? -13.530 -13.999 -1.673 1.00 57.00 87 PRO A C 1
ATOM 666 O O . PRO A 1 87 ? -14.637 -14.030 -2.189 1.00 57.00 87 PRO A O 1
ATOM 669 N N . TYR A 1 88 ? -12.795 -15.103 -1.510 1.00 49.69 88 TYR A N 1
ATOM 670 C CA . TYR A 1 88 ? -13.275 -16.446 -1.834 1.00 49.69 88 TYR A CA 1
ATOM 671 C C . TYR A 1 88 ? -13.002 -17.376 -0.651 1.00 49.69 88 TYR A C 1
ATOM 673 O O . TYR A 1 88 ? -11.861 -17.776 -0.405 1.00 49.69 88 TYR A O 1
ATOM 681 N N . ARG A 1 89 ? -14.065 -17.644 0.101 1.00 45.34 89 ARG A N 1
ATOM 682 C CA . ARG A 1 89 ? -14.279 -18.818 0.941 1.00 45.34 89 ARG A CA 1
ATOM 683 C C . ARG A 1 89 ? -15.739 -19.203 0.788 1.00 45.34 89 ARG A C 1
ATOM 685 O O . ARG A 1 89 ? -16.557 -18.259 0.750 1.00 45.34 89 ARG A O 1
#